Protein AF-A0A6B9T957-F1 (afdb_monomer)

Sequence (67 aa):
MPEDKVRSRHERVLALLPEYIRLADDAAVFDNSDRPRLVLSKRDGVLELSAETPDWLIPMAQTLDLV

Structure (mmCIF, N/CA/C/O backbone):
data_AF-A0A6B9T957-F1
#
_entry.id   AF-A0A6B9T957-F1
#
loop_
_atom_site.group_PDB
_atom_site.id
_atom_site.type_symbol
_atom_site.label_atom_id
_atom_site.label_alt_id
_atom_site.label_comp_id
_atom_site.label_asym_id
_atom_site.label_entity_id
_atom_site.label_seq_id
_atom_site.pdbx_PDB_ins_code
_atom_site.Cartn_x
_atom_site.Cartn_y
_atom_site.Cartn_z
_atom_site.occupancy
_atom_site.B_iso_or_equiv
_atom_site.auth_seq_id
_atom_site.auth_comp_id
_atom_site.auth_asym_id
_atom_site.auth_atom_id
_atom_site.pdbx_PDB_model_num
ATOM 1 N N . MET A 1 1 ? 7.933 -8.633 -23.786 1.00 62.66 1 MET A N 1
ATOM 2 C CA . MET A 1 1 ? 7.490 -7.260 -23.447 1.00 62.66 1 MET A CA 1
ATOM 3 C C . MET A 1 1 ? 8.752 -6.441 -23.234 1.00 62.66 1 MET A C 1
ATOM 5 O O . MET A 1 1 ? 9.618 -6.962 -22.549 1.00 62.66 1 MET A O 1
ATOM 9 N N . PRO A 1 2 ? 8.915 -5.253 -23.838 1.00 83.94 2 PRO A N 1
ATOM 10 C CA . PRO A 1 2 ? 10.082 -4.412 -23.566 1.00 83.94 2 PRO A CA 1
ATOM 11 C C . PRO A 1 2 ? 10.156 -4.083 -22.072 1.00 83.94 2 PRO A C 1
ATOM 13 O O . PRO A 1 2 ? 9.126 -3.729 -21.493 1.00 83.94 2 PRO A O 1
ATOM 16 N N . GLU A 1 3 ? 11.334 -4.200 -21.463 1.00 79.50 3 GLU A N 1
ATOM 17 C CA . GLU A 1 3 ? 11.531 -3.986 -20.020 1.00 79.50 3 GLU A CA 1
ATOM 18 C C . GLU A 1 3 ? 11.045 -2.603 -19.571 1.00 79.50 3 GLU A C 1
ATOM 20 O O . GLU A 1 3 ? 10.348 -2.483 -18.564 1.00 79.50 3 GLU A O 1
ATOM 25 N N . ASP A 1 4 ? 11.277 -1.578 -20.390 1.00 81.94 4 ASP A N 1
ATOM 26 C CA . ASP A 1 4 ? 10.828 -0.208 -20.122 1.00 81.94 4 ASP A CA 1
ATOM 27 C C . ASP A 1 4 ? 9.304 -0.096 -19.982 1.00 81.94 4 ASP A C 1
ATOM 29 O O . ASP A 1 4 ? 8.790 0.658 -19.155 1.00 81.94 4 ASP A O 1
ATOM 33 N N . LYS A 1 5 ? 8.548 -0.894 -20.749 1.00 79.94 5 LYS A N 1
ATOM 34 C CA . LYS A 1 5 ? 7.081 -0.919 -20.647 1.00 79.94 5 LYS A CA 1
ATOM 35 C C . LYS A 1 5 ? 6.610 -1.605 -19.368 1.00 79.94 5 LYS A C 1
ATOM 37 O O . LYS A 1 5 ? 5.543 -1.261 -18.865 1.00 79.94 5 LYS A O 1
ATOM 42 N N . VAL A 1 6 ? 7.371 -2.572 -18.857 1.00 79.62 6 VAL A N 1
ATOM 43 C CA . VAL A 1 6 ? 7.072 -3.247 -17.587 1.00 79.62 6 VAL A CA 1
ATOM 44 C C . VAL A 1 6 ? 7.344 -2.295 -16.424 1.00 79.62 6 VAL A C 1
ATOM 46 O O . VAL A 1 6 ? 6.455 -2.098 -15.596 1.00 79.62 6 VAL A O 1
ATOM 49 N N . ARG A 1 7 ? 8.503 -1.621 -16.424 1.00 83.00 7 ARG A N 1
ATOM 50 C CA . ARG A 1 7 ? 8.873 -0.634 -15.397 1.00 83.00 7 ARG A CA 1
ATOM 51 C C . ARG A 1 7 ? 7.887 0.535 -15.342 1.00 83.00 7 ARG A C 1
ATOM 53 O O . ARG A 1 7 ? 7.347 0.825 -14.281 1.00 83.00 7 ARG A O 1
ATOM 60 N N . SER A 1 8 ? 7.551 1.119 -16.493 1.00 86.50 8 SER A N 1
ATOM 61 C CA . SER A 1 8 ? 6.594 2.233 -16.563 1.00 86.50 8 SER A CA 1
ATOM 62 C C . SER A 1 8 ? 5.201 1.857 -16.040 1.00 86.50 8 SER A C 1
ATOM 64 O O . SER A 1 8 ? 4.543 2.656 -15.376 1.00 86.50 8 SER A O 1
ATOM 66 N N . ARG A 1 9 ? 4.724 0.634 -16.312 1.00 84.88 9 ARG A N 1
ATOM 67 C CA . ARG A 1 9 ? 3.441 0.159 -15.766 1.00 84.88 9 ARG A CA 1
ATOM 68 C C . ARG A 1 9 ? 3.508 -0.024 -14.259 1.00 84.88 9 ARG A C 1
ATOM 70 O O . ARG A 1 9 ? 2.577 0.381 -13.575 1.00 84.88 9 ARG A O 1
ATOM 77 N N . HIS A 1 10 ? 4.593 -0.612 -13.769 1.00 85.25 10 HIS A N 1
ATOM 78 C CA . HIS A 1 10 ? 4.821 -0.806 -12.34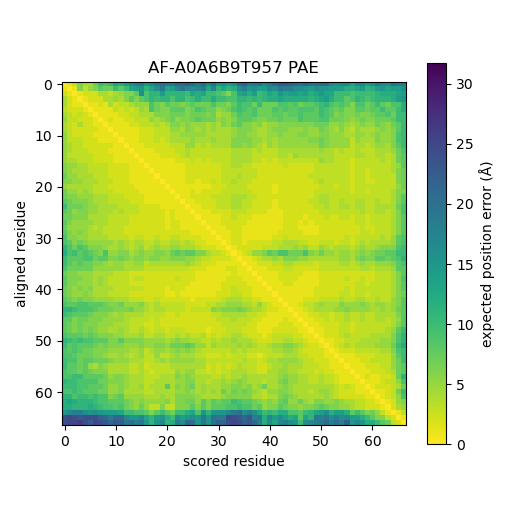6 1.00 85.25 10 HIS A CA 1
ATOM 79 C C . HIS A 1 10 ? 4.809 0.531 -11.590 1.00 85.25 10 HIS A C 1
ATOM 81 O O . HIS A 1 10 ? 4.045 0.681 -10.644 1.00 85.25 10 HIS A O 1
ATOM 87 N N . GLU A 1 11 ? 5.549 1.534 -12.070 1.00 86.31 11 GLU A N 1
ATOM 88 C CA . GLU A 1 11 ? 5.577 2.883 -11.483 1.00 86.31 11 GLU A CA 1
ATOM 89 C C . GLU A 1 11 ? 4.191 3.539 -11.461 1.00 86.31 11 GLU A C 1
ATOM 91 O O . GLU A 1 11 ? 3.762 4.068 -10.437 1.00 86.31 11 GLU A O 1
ATOM 96 N N . ARG A 1 12 ? 3.452 3.462 -12.577 1.00 88.25 12 ARG A N 1
ATOM 97 C CA . ARG A 1 12 ? 2.101 4.037 -12.674 1.00 88.25 12 ARG A CA 1
ATOM 98 C C . ARG A 1 12 ? 1.107 3.367 -11.733 1.00 88.25 12 ARG A C 1
ATOM 100 O O . ARG A 1 12 ? 0.240 4.050 -11.205 1.00 88.25 12 ARG A O 1
ATOM 107 N N . VAL A 1 13 ? 1.207 2.052 -11.550 1.00 86.62 13 VAL A N 1
ATOM 108 C CA . VAL A 1 13 ? 0.334 1.306 -10.634 1.00 86.62 13 VAL A CA 1
ATOM 109 C C . VAL A 1 13 ? 0.698 1.606 -9.183 1.00 86.62 13 VAL A C 1
ATOM 111 O O . VAL A 1 13 ? -0.198 1.870 -8.387 1.00 86.62 13 VAL A O 1
ATOM 114 N N . LEU A 1 14 ? 1.990 1.635 -8.844 1.00 86.12 14 LEU A N 1
ATOM 115 C CA . LEU A 1 14 ? 2.440 1.989 -7.496 1.00 86.12 14 LEU A CA 1
ATOM 116 C C . LEU A 1 14 ? 2.006 3.399 -7.091 1.00 86.12 14 LEU A C 1
ATOM 118 O O . LEU A 1 14 ? 1.610 3.601 -5.948 1.00 86.12 14 LEU A O 1
ATOM 122 N N . ALA A 1 15 ? 1.998 4.356 -8.021 1.00 88.31 15 ALA A N 1
ATOM 123 C CA . ALA A 1 15 ? 1.523 5.712 -7.749 1.00 88.31 15 ALA A CA 1
ATOM 124 C C . ALA A 1 15 ? 0.036 5.780 -7.333 1.00 88.31 15 ALA A C 1
ATOM 126 O O . ALA A 1 15 ? -0.362 6.733 -6.668 1.00 88.31 15 ALA A O 1
ATO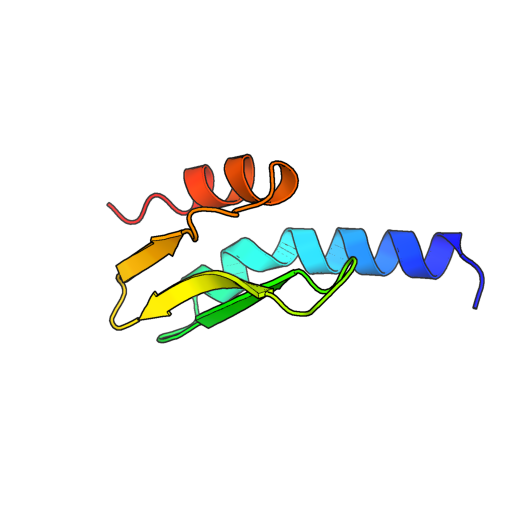M 127 N N . LEU A 1 16 ? -0.783 4.784 -7.699 1.00 90.50 16 LEU A N 1
ATOM 128 C CA . LEU A 1 16 ? -2.209 4.705 -7.342 1.00 90.50 16 LEU A CA 1
ATOM 129 C C . LEU A 1 16 ? -2.459 3.980 -6.013 1.00 90.50 16 LEU A C 1
ATOM 131 O O . LEU A 1 16 ? -3.556 4.056 -5.460 1.00 90.50 16 LEU A O 1
ATOM 135 N N . LEU A 1 17 ? -1.449 3.285 -5.487 1.00 89.88 17 LEU A N 1
ATOM 136 C CA . LEU A 1 17 ? -1.551 2.488 -4.270 1.00 89.88 17 LEU A CA 1
ATOM 137 C C . LEU A 1 17 ? -2.118 3.258 -3.057 1.00 89.88 17 LEU A C 1
ATOM 139 O O . LEU A 1 17 ? -3.020 2.710 -2.418 1.00 89.88 17 LEU A O 1
ATOM 143 N N . PRO A 1 18 ? -1.699 4.504 -2.742 1.00 89.69 18 PRO A N 1
ATOM 144 C CA . PRO A 1 18 ? -2.279 5.214 -1.603 1.00 89.69 18 PRO A CA 1
ATOM 145 C C . PRO A 1 18 ? -3.773 5.519 -1.789 1.00 89.69 18 PRO A C 1
ATOM 147 O O . PRO A 1 18 ? -4.551 5.407 -0.843 1.00 89.69 18 PRO A O 1
ATOM 150 N N . GLU A 1 19 ? -4.219 5.830 -3.009 1.00 90.94 19 GLU A N 1
ATOM 151 C CA . GLU A 1 19 ? -5.643 6.046 -3.271 1.00 90.94 19 GLU A CA 1
ATOM 152 C C . GLU A 1 19 ? -6.460 4.761 -3.082 1.00 90.94 19 GLU A C 1
ATOM 154 O O . GLU A 1 19 ? -7.537 4.802 -2.483 1.00 90.94 19 GLU A O 1
ATOM 159 N N . TYR A 1 20 ? -5.936 3.613 -3.517 1.00 91.50 20 TYR A N 1
ATOM 160 C CA . TYR A 1 20 ? -6.593 2.322 -3.308 1.00 91.50 20 TYR A CA 1
ATOM 161 C C . TYR A 1 20 ? -6.699 1.953 -1.828 1.00 91.50 20 TYR A C 1
ATOM 163 O O . TYR A 1 20 ? -7.766 1.532 -1.386 1.00 91.50 20 TYR A O 1
ATOM 171 N N . ILE A 1 21 ? -5.639 2.172 -1.046 1.00 91.75 21 ILE A N 1
ATOM 172 C CA . ILE A 1 21 ? -5.654 1.931 0.406 1.00 91.75 21 ILE A CA 1
ATOM 173 C C . ILE A 1 21 ? -6.660 2.858 1.105 1.00 91.75 21 ILE A C 1
ATOM 175 O O . ILE A 1 21 ? -7.372 2.444 2.023 1.00 91.75 21 ILE A O 1
ATOM 179 N N . ARG A 1 22 ? -6.763 4.114 0.660 1.00 89.75 22 ARG A N 1
ATOM 180 C CA . ARG A 1 22 ? -7.732 5.074 1.200 1.00 89.75 22 ARG A CA 1
ATOM 181 C C . ARG A 1 22 ? -9.175 4.618 0.970 1.00 89.75 22 ARG A C 1
ATOM 183 O O . ARG A 1 22 ? -9.971 4.695 1.900 1.00 89.75 22 ARG A O 1
ATOM 190 N N . LEU A 1 23 ? -9.496 4.156 -0.240 1.00 91.25 23 LEU A N 1
ATOM 191 C CA . LEU A 1 23 ? -10.857 3.774 -0.6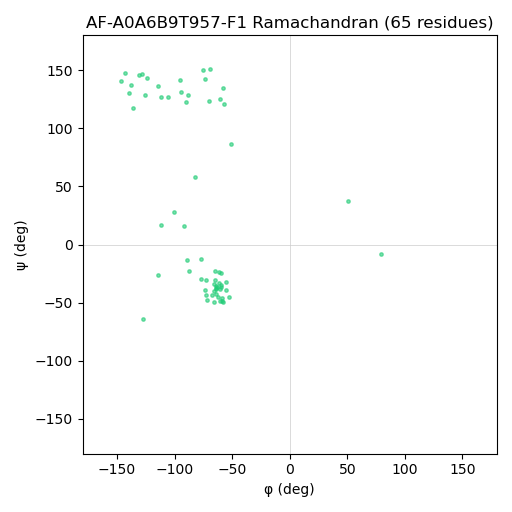38 1.00 91.25 23 LEU A CA 1
ATOM 192 C C . LEU A 1 23 ? -11.306 2.413 -0.100 1.00 91.25 23 LEU A C 1
ATOM 194 O O . LEU A 1 23 ? -12.501 2.211 0.081 1.00 91.25 23 LEU A O 1
ATOM 198 N N . ALA A 1 24 ? -10.380 1.479 0.108 1.00 92.25 24 ALA A N 1
ATOM 199 C CA . ALA A 1 24 ? -10.716 0.138 0.569 1.00 92.25 24 ALA A CA 1
ATOM 200 C C . ALA A 1 24 ? -11.102 0.131 2.055 1.00 92.25 24 ALA A C 1
ATOM 202 O O . ALA A 1 24 ? -10.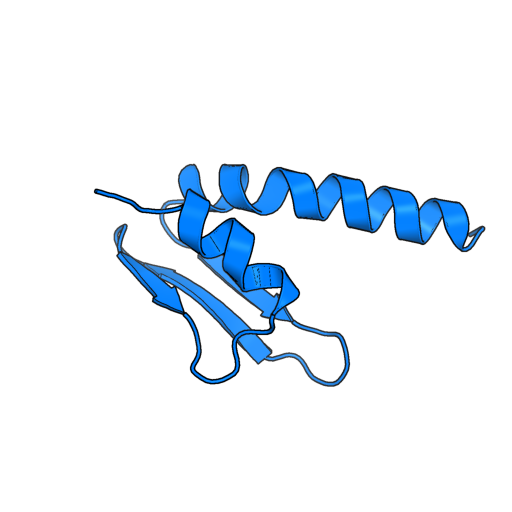470 0.825 2.850 1.00 92.25 24 ALA A O 1
ATOM 203 N N . ASP A 1 25 ? -12.086 -0.680 2.445 1.00 91.88 25 ASP A N 1
ATOM 204 C CA . ASP A 1 25 ? -12.386 -0.931 3.863 1.00 91.88 25 ASP A CA 1
ATOM 205 C C . ASP A 1 25 ? -11.218 -1.682 4.525 1.00 91.88 25 ASP A C 1
ATOM 207 O O . ASP A 1 25 ? -10.644 -1.212 5.509 1.00 91.88 25 ASP A O 1
ATOM 211 N N . ASP A 1 26 ? -10.779 -2.760 3.866 1.00 94.50 26 ASP A N 1
ATOM 212 C CA . ASP A 1 26 ? -9.614 -3.564 4.225 1.00 94.50 26 ASP A CA 1
ATOM 213 C C . ASP A 1 26 ? -8.620 -3.645 3.060 1.00 94.50 26 ASP A C 1
ATOM 215 O O . ASP A 1 26 ? -8.999 -3.760 1.890 1.00 94.50 26 ASP A O 1
ATOM 219 N N . ALA A 1 27 ? -7.325 -3.644 3.373 1.00 94.50 27 ALA A N 1
ATOM 220 C CA . ALA A 1 27 ? -6.262 -3.780 2.381 1.00 94.50 27 ALA A CA 1
ATOM 221 C C . ALA A 1 27 ? -5.092 -4.606 2.924 1.00 94.50 27 ALA A C 1
ATOM 223 O O . ALA A 1 27 ? -4.762 -4.545 4.105 1.00 94.50 27 ALA A O 1
ATOM 224 N N . ALA A 1 28 ? -4.421 -5.345 2.040 1.00 94.56 28 ALA A N 1
ATOM 225 C CA . ALA A 1 28 ? -3.185 -6.057 2.342 1.00 94.56 28 ALA A CA 1
ATOM 226 C C . ALA A 1 28 ? -2.194 -5.858 1.191 1.00 94.56 28 ALA A C 1
ATOM 228 O O . ALA A 1 28 ? -2.456 -6.256 0.054 1.00 94.56 28 ALA A O 1
ATOM 229 N N . VAL A 1 29 ? -1.062 -5.226 1.485 1.00 92.88 29 VAL A N 1
ATOM 230 C CA . VAL A 1 29 ? -0.004 -4.933 0.516 1.00 92.88 29 VAL A CA 1
ATOM 231 C C . VAL A 1 29 ? 1.161 -5.870 0.768 1.00 92.88 29 VAL A C 1
ATOM 233 O O . VAL A 1 29 ? 1.680 -5.948 1.883 1.00 92.88 29 VAL A O 1
ATOM 236 N N . PHE A 1 30 ? 1.588 -6.553 -0.289 1.00 93.25 30 PHE A N 1
ATOM 237 C CA . PHE A 1 30 ? 2.697 -7.492 -0.245 1.00 93.25 30 PHE A CA 1
ATOM 238 C C . PHE A 1 30 ? 3.868 -6.992 -1.086 1.00 93.25 30 PHE A C 1
ATOM 240 O O . PHE A 1 30 ? 3.677 -6.561 -2.223 1.00 93.25 30 PHE A O 1
ATOM 247 N N . ASP A 1 31 ? 5.079 -7.105 -0.545 1.00 90.88 31 ASP A N 1
ATOM 248 C CA . ASP A 1 31 ? 6.306 -7.029 -1.334 1.00 90.88 31 ASP A CA 1
ATOM 249 C C . ASP A 1 31 ? 6.666 -8.446 -1.801 1.00 90.88 31 ASP A C 1
ATOM 251 O O . ASP A 1 31 ? 6.806 -9.360 -0.988 1.00 90.88 31 ASP A O 1
ATOM 255 N N . ASN A 1 32 ? 6.786 -8.618 -3.118 1.00 90.50 32 ASN A N 1
ATOM 256 C CA . ASN A 1 32 ? 7.090 -9.890 -3.775 1.00 90.50 32 ASN A CA 1
ATOM 257 C C . ASN A 1 32 ? 8.485 -9.898 -4.426 1.00 90.50 32 ASN A C 1
ATOM 259 O O . ASN A 1 32 ? 8.741 -10.732 -5.290 1.00 90.50 32 ASN A O 1
ATOM 263 N N . SER A 1 33 ? 9.371 -8.964 -4.063 1.00 85.12 33 SER A N 1
ATOM 264 C CA . SER A 1 33 ? 10.679 -8.795 -4.719 1.00 85.12 33 SER A CA 1
ATOM 265 C C . SER A 1 33 ? 11.625 -9.990 -4.540 1.00 85.12 33 SER A C 1
ATOM 267 O O . SER A 1 33 ? 12.440 -10.248 -5.418 1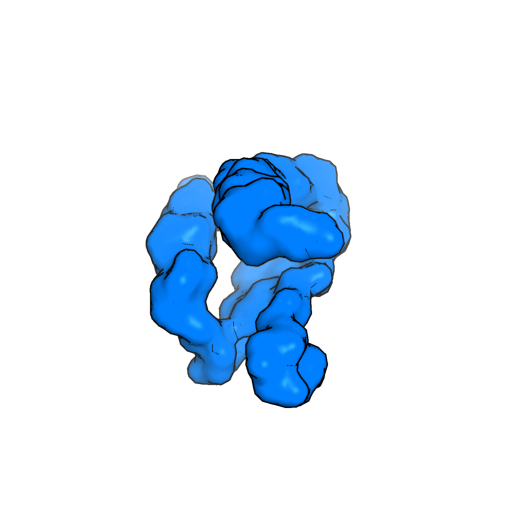.00 85.12 33 SER A O 1
ATOM 269 N N . ASP A 1 34 ? 11.515 -10.712 -3.422 1.00 87.31 34 ASP A N 1
ATOM 270 C CA . ASP A 1 34 ? 12.284 -11.937 -3.142 1.00 87.31 34 ASP A CA 1
ATOM 271 C C . ASP A 1 34 ? 11.334 -13.079 -2.751 1.00 87.31 34 ASP A C 1
ATOM 273 O O . ASP A 1 3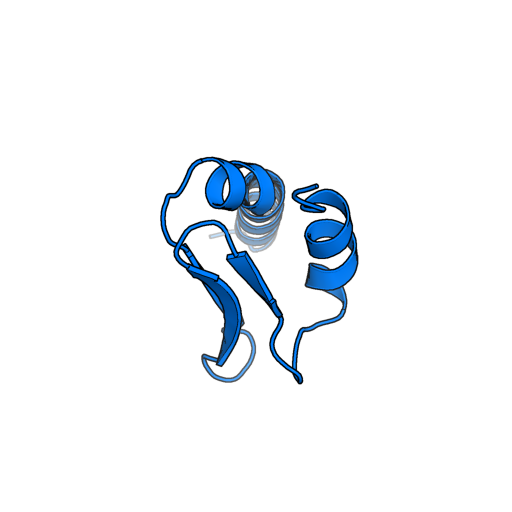4 ? 11.119 -14.031 -3.500 1.00 87.31 34 ASP A O 1
ATOM 277 N N . ARG A 1 35 ? 10.646 -12.911 -1.617 1.00 88.88 35 ARG A N 1
ATOM 278 C CA . ARG A 1 35 ? 9.532 -13.758 -1.174 1.00 88.88 35 ARG A CA 1
ATOM 279 C C . ARG A 1 35 ? 8.322 -12.895 -0.810 1.00 88.88 35 ARG A C 1
ATOM 281 O O . ARG A 1 35 ? 8.536 -11.803 -0.276 1.00 88.88 35 ARG A O 1
ATOM 288 N N . PRO A 1 36 ? 7.082 -13.372 -1.030 1.00 92.25 36 PRO A N 1
ATOM 289 C CA . PRO A 1 36 ? 5.884 -12.651 -0.620 1.00 92.25 36 PRO A CA 1
ATOM 290 C C . PRO A 1 36 ? 5.897 -12.359 0.880 1.00 92.25 36 PRO A C 1
ATOM 292 O O . PRO A 1 36 ? 5.947 -13.281 1.698 1.00 92.25 36 PRO A O 1
ATOM 295 N N . ARG A 1 37 ? 5.839 -11.079 1.245 1.00 93.50 37 ARG A N 1
ATOM 296 C CA . ARG A 1 37 ? 5.724 -10.639 2.641 1.00 93.50 37 ARG A CA 1
ATOM 297 C C . ARG A 1 37 ? 4.729 -9.500 2.7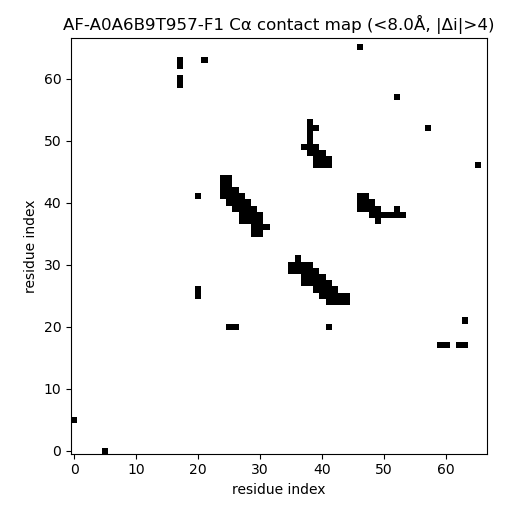71 1.00 93.50 37 ARG A C 1
ATOM 299 O O . ARG A 1 37 ? 4.723 -8.596 1.941 1.00 93.50 37 ARG A O 1
ATOM 306 N N . LEU A 1 38 ? 3.892 -9.550 3.805 1.00 94.25 38 LEU A N 1
ATOM 307 C CA . LEU A 1 38 ? 2.970 -8.464 4.129 1.00 94.25 38 LEU A CA 1
ATOM 308 C C . LEU A 1 38 ? 3.783 -7.271 4.642 1.00 94.25 38 LEU A C 1
ATOM 310 O O . LEU A 1 38 ? 4.551 -7.413 5.595 1.00 94.25 38 LEU A O 1
ATOM 314 N N . VAL A 1 39 ? 3.622 -6.115 4.003 1.00 93.75 39 VAL A N 1
ATOM 315 C CA . VAL A 1 39 ? 4.351 -4.883 4.351 1.00 93.75 39 VAL A CA 1
ATOM 316 C C . VAL A 1 39 ? 3.435 -3.788 4.888 1.00 93.75 39 VAL A C 1
ATOM 318 O O . VAL A 1 39 ? 3.873 -2.978 5.695 1.00 93.75 39 VAL A O 1
ATOM 321 N N . LEU A 1 40 ? 2.159 -3.800 4.501 1.00 93.00 40 LEU A N 1
ATOM 322 C CA . LEU A 1 40 ? 1.137 -2.897 5.023 1.00 93.00 40 LEU A CA 1
ATOM 323 C C . LEU A 1 40 ? -0.208 -3.616 5.058 1.00 93.00 40 LEU A C 1
ATOM 325 O O . LEU A 1 40 ? -0.558 -4.329 4.113 1.00 93.00 40 LEU A O 1
ATOM 329 N N . SER A 1 41 ? -0.982 -3.387 6.112 1.00 94.44 41 SER A N 1
ATOM 330 C CA . SER A 1 41 ? -2.394 -3.758 6.157 1.00 94.44 41 SER A CA 1
ATOM 331 C C . SER A 1 41 ? -3.268 -2.607 6.624 1.00 94.44 41 SER A C 1
ATOM 333 O O . SER 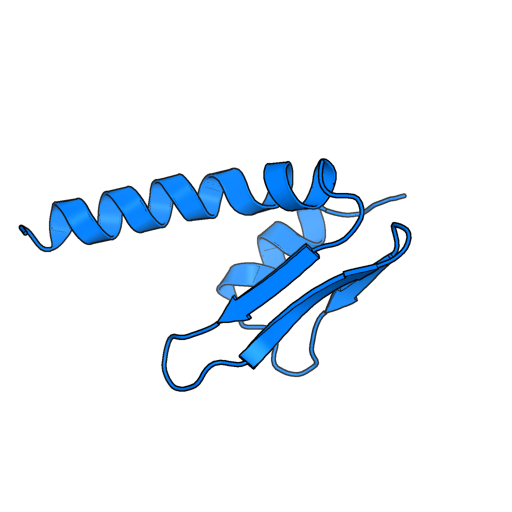A 1 41 ? -2.866 -1.828 7.480 1.00 94.44 41 SER A O 1
ATOM 335 N N . LYS A 1 42 ? -4.480 -2.542 6.075 1.00 93.19 42 LYS A N 1
ATOM 336 C CA . LYS A 1 42 ? -5.591 -1.755 6.600 1.00 93.19 42 LYS A CA 1
ATOM 337 C C . LYS A 1 42 ? -6.656 -2.720 7.099 1.00 93.19 42 LYS A C 1
ATOM 339 O O . LYS A 1 42 ? -7.038 -3.605 6.330 1.00 93.19 42 LYS A O 1
ATOM 344 N N . ARG A 1 43 ? -7.101 -2.568 8.344 1.00 93.25 43 ARG A N 1
ATOM 345 C CA . ARG A 1 43 ? -8.248 -3.301 8.898 1.00 93.25 43 ARG A CA 1
ATOM 346 C C . ARG A 1 43 ? -9.090 -2.377 9.748 1.00 93.25 43 ARG A C 1
ATOM 348 O O . ARG A 1 43 ? -8.531 -1.671 10.584 1.00 93.25 43 ARG A O 1
ATOM 355 N N . ASP A 1 44 ? -10.400 -2.366 9.525 1.00 88.06 44 ASP A N 1
ATOM 356 C CA . ASP A 1 44 ? -11.337 -1.516 10.277 1.00 88.06 44 ASP A CA 1
ATOM 357 C C . ASP A 1 44 ? -10.891 -0.033 10.321 1.00 88.06 44 ASP A C 1
ATOM 359 O O . ASP A 1 44 ? -11.002 0.656 11.335 1.00 88.06 44 ASP A O 1
ATOM 363 N N . GLY A 1 45 ? -10.319 0.460 9.214 1.00 84.88 45 GLY A N 1
ATOM 364 C CA . GLY A 1 45 ? -9.790 1.827 9.102 1.00 84.88 45 GLY A CA 1
ATOM 365 C C . GLY A 1 45 ? -8.408 2.066 9.726 1.00 84.88 45 GLY A C 1
ATOM 366 O O . GLY A 1 45 ? -7.828 3.124 9.491 1.00 84.88 45 GLY A O 1
ATOM 367 N N . VAL A 1 46 ? -7.847 1.099 10.454 1.00 88.31 46 VAL A N 1
ATOM 368 C CA . VAL A 1 46 ? -6.519 1.193 11.075 1.00 88.31 46 VAL A CA 1
ATOM 369 C C . VAL A 1 46 ? -5.450 0.711 10.102 1.00 88.31 46 VAL A C 1
ATOM 371 O O . VAL A 1 46 ? -5.559 -0.382 9.546 1.00 88.31 46 VAL A O 1
ATOM 374 N N . LEU A 1 47 ? -4.407 1.522 9.906 1.00 90.75 47 LEU A N 1
ATOM 375 C CA . LEU A 1 47 ? -3.226 1.152 9.130 1.00 90.75 47 LEU A CA 1
ATOM 376 C C . LEU A 1 47 ? -2.125 0.608 10.037 1.00 90.75 47 LEU A C 1
ATOM 378 O O . LEU A 1 47 ? -1.749 1.234 11.024 1.00 90.75 47 LEU A O 1
ATOM 382 N N . GLU A 1 48 ? -1.568 -0.532 9.647 1.00 91.62 48 GLU A N 1
ATOM 383 C CA . GLU A 1 48 ? -0.443 -1.175 10.316 1.00 91.62 48 GLU A CA 1
ATOM 384 C C . GLU A 1 48 ? 0.679 -1.431 9.310 1.00 91.62 48 GLU A C 1
ATOM 386 O O . GLU A 1 48 ? 0.467 -2.013 8.240 1.00 91.62 48 GLU A O 1
ATOM 391 N N . LEU A 1 49 ? 1.888 -0.998 9.667 1.00 90.69 49 LEU A N 1
ATOM 392 C CA . LEU A 1 49 ? 3.111 -1.289 8.928 1.00 90.69 49 LEU A CA 1
ATOM 393 C C . LEU A 1 49 ? 3.811 -2.505 9.530 1.00 90.69 49 LEU A C 1
ATOM 395 O O . LEU A 1 49 ? 3.890 -2.660 10.749 1.00 90.69 49 LEU A O 1
ATOM 399 N N . SER A 1 50 ? 4.375 -3.345 8.668 1.00 90.25 50 SER A N 1
ATOM 400 C CA . SER A 1 50 ? 5.241 -4.439 9.105 1.00 90.25 50 SER A CA 1
ATOM 401 C C . SER A 1 50 ? 6.567 -3.904 9.655 1.00 90.25 50 SER A C 1
ATOM 403 O O . SER A 1 50 ? 7.083 -2.893 9.177 1.00 90.25 50 SER A O 1
ATOM 405 N N . ALA A 1 51 ? 7.186 -4.627 10.592 1.00 86.25 51 ALA A N 1
ATOM 406 C CA . ALA A 1 51 ? 8.550 -4.335 11.041 1.00 86.25 51 ALA A CA 1
ATOM 407 C C . ALA A 1 51 ? 9.580 -4.414 9.894 1.00 86.25 51 ALA A C 1
ATOM 409 O O . ALA A 1 51 ? 10.619 -3.764 9.949 1.00 86.25 51 ALA A O 1
ATOM 410 N N . GLU A 1 52 ? 9.276 -5.179 8.840 1.00 85.56 52 GLU A N 1
ATOM 411 C CA . GLU A 1 52 ? 10.103 -5.338 7.635 1.00 85.56 52 GLU A CA 1
ATOM 412 C C . GLU A 1 52 ? 9.594 -4.481 6.459 1.00 85.56 52 GLU A C 1
ATOM 414 O O . GLU A 1 52 ? 9.740 -4.852 5.285 1.00 85.56 52 GLU A O 1
ATOM 419 N N . THR A 1 53 ? 8.938 -3.356 6.759 1.00 87.12 53 THR A N 1
ATOM 420 C CA . THR A 1 53 ? 8.459 -2.423 5.734 1.00 87.12 53 THR A CA 1
ATOM 421 C C . THR A 1 53 ? 9.638 -1.886 4.919 1.00 87.12 53 THR A C 1
ATOM 423 O O . THR A 1 53 ? 10.577 -1.343 5.497 1.00 87.12 53 THR A O 1
ATOM 426 N N . PRO A 1 54 ? 9.618 -2.022 3.583 1.00 88.00 54 PRO A N 1
ATOM 427 C CA . PRO A 1 54 ? 10.702 -1.546 2.740 1.00 88.00 54 PRO A CA 1
ATOM 428 C C . PRO A 1 54 ? 10.678 -0.019 2.594 1.00 88.00 54 PRO A C 1
ATOM 430 O O . PRO A 1 54 ? 9.611 0.595 2.551 1.00 88.00 54 PRO A O 1
ATOM 433 N N . ASP A 1 55 ? 11.857 0.581 2.415 1.00 88.12 55 ASP A N 1
ATOM 434 C CA . ASP A 1 55 ? 12.040 2.040 2.359 1.00 88.12 55 ASP A CA 1
ATOM 435 C C . ASP A 1 55 ? 11.177 2.736 1.300 1.00 88.12 55 ASP A C 1
ATOM 437 O O . ASP A 1 55 ? 10.725 3.862 1.500 1.00 88.12 55 ASP A O 1
ATOM 441 N N . TRP A 1 56 ? 10.897 2.061 0.180 1.00 83.50 56 TRP A N 1
ATOM 442 C CA . TRP A 1 56 ? 10.073 2.616 -0.897 1.00 83.50 56 TRP A CA 1
ATOM 443 C C . TRP A 1 56 ? 8.617 2.867 -0.473 1.00 83.50 56 TRP A C 1
ATOM 445 O O . TRP A 1 56 ? 7.943 3.698 -1.081 1.00 83.50 56 TRP A O 1
ATOM 455 N N . LEU A 1 57 ? 8.133 2.169 0.560 1.00 85.31 57 LEU A N 1
ATOM 456 C CA . LEU A 1 57 ? 6.766 2.290 1.065 1.00 85.31 57 LEU A CA 1
ATOM 457 C C . LEU A 1 57 ? 6.629 3.412 2.105 1.00 85.31 57 LEU A C 1
ATOM 459 O O . LEU A 1 57 ? 5.532 3.934 2.291 1.00 85.31 57 LEU A O 1
ATOM 463 N N . ILE A 1 58 ? 7.724 3.809 2.764 1.00 80.50 58 ILE A N 1
ATOM 464 C CA . ILE A 1 58 ? 7.708 4.763 3.886 1.00 80.50 58 ILE A CA 1
ATOM 465 C C . ILE A 1 58 ? 7.111 6.127 3.492 1.00 80.50 58 ILE A C 1
ATOM 467 O O . ILE A 1 58 ? 6.202 6.577 4.191 1.00 80.50 58 ILE A O 1
ATOM 471 N N . PRO A 1 59 ? 7.516 6.776 2.377 1.00 82.06 59 PRO A N 1
ATOM 472 C CA . PRO A 1 59 ? 6.943 8.068 1.992 1.00 82.06 59 PRO A CA 1
ATOM 473 C C . PRO A 1 59 ? 5.438 7.991 1.719 1.00 82.06 59 PRO A C 1
ATOM 475 O O . PRO A 1 59 ? 4.707 8.935 1.991 1.00 82.06 59 PRO A O 1
ATOM 478 N N . MET A 1 60 ? 4.965 6.858 1.191 1.00 83.06 60 MET A N 1
ATOM 479 C CA . MET A 1 60 ? 3.543 6.625 0.948 1.00 83.06 60 MET A CA 1
ATOM 480 C C . MET A 1 60 ? 2.781 6.374 2.252 1.00 83.06 60 MET A C 1
ATOM 482 O O . MET A 1 60 ? 1.661 6.840 2.410 1.00 83.06 60 MET A O 1
ATOM 486 N N . ALA A 1 61 ? 3.369 5.644 3.198 1.00 76.50 61 ALA A N 1
ATOM 487 C CA . ALA A 1 61 ? 2.742 5.415 4.493 1.00 76.50 61 ALA A CA 1
ATOM 488 C C . ALA A 1 61 ? 2.544 6.727 5.270 1.00 76.50 61 ALA A C 1
ATOM 490 O O . ALA A 1 61 ? 1.503 6.910 5.887 1.00 76.50 61 ALA A O 1
ATOM 491 N N . GLN A 1 62 ? 3.493 7.663 5.164 1.00 77.06 62 GLN A N 1
ATOM 492 C CA . GLN A 1 62 ? 3.387 9.004 5.754 1.00 77.06 62 GLN A CA 1
ATOM 493 C C . GLN A 1 62 ? 2.274 9.850 5.118 1.00 77.06 62 GLN A C 1
ATOM 495 O O . GLN A 1 62 ? 1.627 10.634 5.798 1.00 77.06 62 GLN A O 1
ATOM 500 N N . THR A 1 63 ? 2.008 9.703 3.814 1.00 79.62 63 THR A N 1
ATOM 501 C CA . THR A 1 63 ? 0.898 10.431 3.165 1.00 79.62 63 THR A CA 1
ATOM 502 C C . THR A 1 63 ? -0.473 9.833 3.468 1.00 79.62 63 THR A C 1
ATOM 504 O O . THR A 1 63 ? -1.491 10.468 3.194 1.00 79.62 63 THR A O 1
ATOM 507 N N . LEU A 1 64 ? -0.504 8.626 4.031 1.00 76.44 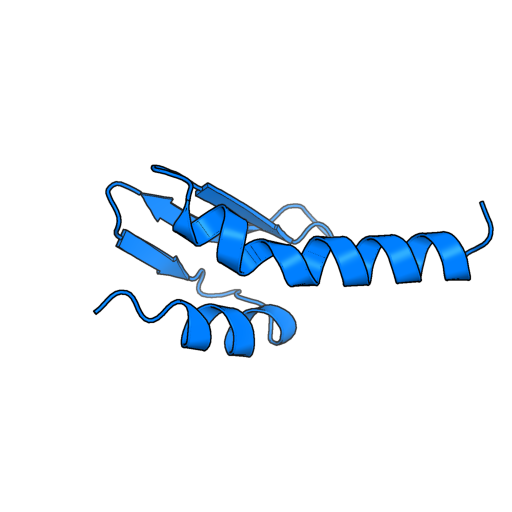64 LEU A N 1
ATOM 508 C CA . LEU A 1 64 ? -1.703 7.930 4.479 1.00 76.44 64 LEU A CA 1
ATOM 509 C C . LEU A 1 64 ? -2.030 8.203 5.958 1.00 76.44 64 LEU A C 1
ATOM 511 O O . LEU A 1 64 ? -2.837 7.460 6.505 1.00 76.44 64 LEU A O 1
ATOM 515 N N . ASP A 1 65 ? -1.442 9.234 6.587 1.00 62.03 65 ASP A N 1
ATOM 516 C CA . ASP A 1 65 ? -1.739 9.711 7.953 1.00 62.03 65 ASP A CA 1
ATOM 517 C C . ASP A 1 65 ? -3.255 9.939 8.159 1.00 62.03 65 ASP A C 1
ATOM 519 O O . ASP A 1 65 ? -3.793 11.027 7.964 1.00 62.03 65 ASP A O 1
ATOM 523 N N . LEU A 1 66 ? -3.966 8.872 8.534 1.00 55.25 66 LEU A N 1
ATOM 524 C CA . LEU A 1 66 ? -5.408 8.830 8.776 1.00 55.25 66 LEU A CA 1
ATOM 525 C C . LEU A 1 66 ? -5.742 9.341 10.187 1.00 55.25 66 LEU A C 1
ATOM 527 O O . LEU A 1 66 ? -6.361 8.625 10.976 1.00 55.25 66 LEU A O 1
ATOM 531 N N . VAL A 1 67 ? -5.344 10.587 10.473 1.00 42.38 67 VAL A N 1
ATOM 532 C CA . VAL A 1 67 ? -6.007 11.494 11.430 1.00 42.38 67 VAL A CA 1
ATOM 533 C C . VAL A 1 67 ? -5.968 12.916 10.883 1.00 42.38 67 VAL A C 1
ATOM 535 O O . VAL A 1 67 ? -4.852 13.434 10.666 1.00 42.38 67 VAL A O 1
#

Secondary structure (DSSP, 8-state):
--HHHHHHHHHHHHTTHHHHHHH-SSEEEEE-SSS-EEEEEEETTEEEE-TT--GGGHHHHHHT---

Solvent-accessible surface area (backbone atoms only — not comparable to full-atom values): 4164 Å² total; per-residue (Å²): 129,63,66,69,62,53,52,55,50,51,55,58,52,58,71,45,46,64,60,52,56,68,72,39,66,60,41,78,42,66,47,64,90,83,60,80,40,74,30,36,36,31,52,90,78,44,76,47,73,36,97,80,48,54,79,88,50,48,70,54,57,64,74,58,62,90,121

pLDDT: mean 85.9, std 9.21, range [42.38, 94.56]

Nearest PDB structures (foldseek):
  6igo-assembly2_D  TM=5.872E-01  e=1.875E+00  Homo sapiens
  7w9m-assembly1_B  TM=6.066E-01  e=3.162E+00  Homo sapiens
  6igt-assembly1_D  TM=5.706E-01  e=4.382E+00  Homo sapiens
  3oai-assembly2_B  TM=5.679E-01  e=4.677E+00  Escherichia coli
  6igt-assembly1_B  TM=5.850E-01  e=5.689E+00  Homo sapiens

Mean predicted aligned error: 4.8 Å

Foldseek 3Di:
DPPVVVVVVVVVVVVCVLVVLVPDQKDWDWDPPPHTDTAWIHHNNDIDGDPPHDPVCVVSVVVSPPD

Radius of gyration: 12.81 Å; Cα contacts (8 Å, |Δi|>4): 60; chains: 1; bounding box: 25×25×35 Å